Protein AF-A0A0D0CXL6-F1 (afdb_monomer_lite)

Structure (mmCIF, N/CA/C/O backbone):
data_AF-A0A0D0CXL6-F1
#
_entry.id   AF-A0A0D0CXL6-F1
#
loop_
_atom_site.group_PDB
_atom_site.id
_atom_site.type_symbol
_atom_site.label_atom_id
_atom_site.label_alt_id
_atom_site.label_comp_id
_atom_site.label_asym_id
_atom_site.label_entity_id
_atom_site.label_seq_id
_atom_site.pdbx_PDB_ins_code
_atom_site.Cartn_x
_atom_site.Cartn_y
_atom_site.Cartn_z
_atom_site.occu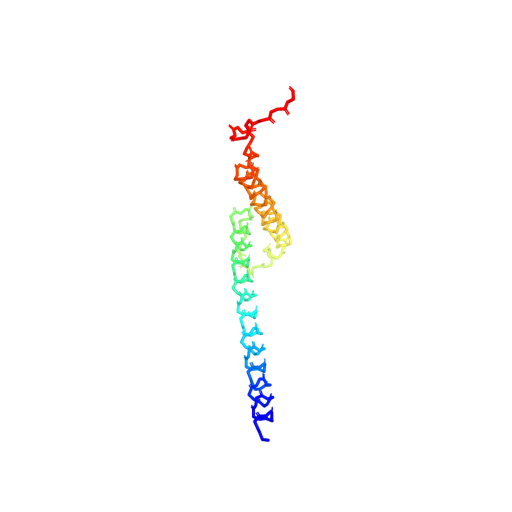pancy
_atom_site.B_iso_or_equiv
_atom_site.auth_seq_id
_atom_site.auth_comp_id
_atom_site.auth_asym_id
_atom_site.auth_atom_id
_atom_site.pdbx_PDB_model_num
ATOM 1 N N . LEU A 1 1 ? 8.767 -41.308 -33.806 1.00 68.75 1 LEU A N 1
ATOM 2 C CA . LEU A 1 1 ? 9.054 -41.422 -32.350 1.00 68.75 1 LEU A CA 1
ATOM 3 C C . LEU A 1 1 ? 9.728 -40.184 -31.736 1.00 68.75 1 LEU A C 1
ATOM 5 O O . LEU A 1 1 ? 9.264 -39.721 -30.702 1.00 68.75 1 LEU A O 1
ATOM 9 N N . LYS A 1 2 ? 10.802 -39.636 -32.334 1.00 79.75 2 LYS A N 1
ATOM 10 C CA . LYS A 1 2 ? 11.554 -38.488 -31.776 1.00 79.75 2 LYS A CA 1
ATOM 11 C C . LYS A 1 2 ? 10.697 -37.219 -31.643 1.00 79.75 2 LYS A C 1
ATOM 13 O O . LYS A 1 2 ? 10.636 -36.646 -30.566 1.00 79.75 2 LYS A O 1
ATOM 18 N N . ALA A 1 3 ? 9.939 -36.879 -32.688 1.00 72.69 3 ALA A N 1
ATOM 19 C CA . ALA A 1 3 ? 9.016 -35.740 -32.686 1.00 72.69 3 ALA A CA 1
ATOM 20 C C . ALA A 1 3 ? 7.908 -35.853 -31.620 1.00 72.69 3 ALA A C 1
ATOM 22 O O . ALA A 1 3 ? 7.593 -34.871 -30.960 1.00 72.69 3 ALA A O 1
ATOM 23 N N . PHE A 1 4 ? 7.374 -37.058 -31.392 1.00 78.06 4 PHE A N 1
ATOM 24 C CA . PHE A 1 4 ? 6.371 -37.298 -30.349 1.00 78.06 4 PHE A CA 1
ATOM 25 C C . PHE A 1 4 ? 6.953 -37.121 -28.941 1.00 78.06 4 PHE A C 1
ATOM 27 O O . PHE A 1 4 ? 6.342 -36.459 -28.110 1.00 78.06 4 PHE A O 1
ATOM 34 N N . LYS A 1 5 ? 8.165 -37.636 -28.683 1.00 82.62 5 LYS A N 1
ATOM 35 C CA . LYS A 1 5 ? 8.862 -37.423 -27.403 1.00 82.62 5 LYS A CA 1
ATOM 36 C C . LYS A 1 5 ? 9.149 -35.940 -27.151 1.00 82.62 5 LYS A C 1
ATOM 38 O O . LYS A 1 5 ? 8.947 -35.476 -26.037 1.00 82.62 5 LYS A O 1
ATOM 43 N N . THR A 1 6 ? 9.567 -35.197 -28.176 1.00 84.12 6 THR A N 1
ATOM 44 C CA . THR A 1 6 ? 9.793 -33.746 -28.080 1.00 84.12 6 THR A CA 1
ATOM 45 C C . THR A 1 6 ? 8.495 -32.983 -27.825 1.00 84.12 6 THR A C 1
ATOM 47 O O . THR A 1 6 ? 8.460 -32.124 -26.951 1.00 84.12 6 THR A O 1
ATOM 50 N N . TRP A 1 7 ? 7.415 -33.317 -28.535 1.00 81.44 7 TRP A N 1
ATOM 51 C CA . TRP A 1 7 ? 6.107 -32.698 -28.318 1.00 81.44 7 TRP A CA 1
ATOM 52 C C . TRP A 1 7 ? 5.572 -32.978 -26.907 1.00 81.44 7 TRP A C 1
ATOM 54 O O . TRP A 1 7 ? 5.174 -32.047 -26.212 1.00 81.44 7 TRP A O 1
ATOM 64 N N . PHE A 1 8 ? 5.639 -34.233 -26.455 1.00 75.25 8 PHE A N 1
ATOM 65 C CA . PHE A 1 8 ? 5.188 -34.640 -25.124 1.00 75.25 8 PHE A CA 1
ATOM 66 C C . PHE A 1 8 ? 6.014 -33.973 -24.016 1.00 75.25 8 PHE A C 1
ATOM 68 O O . PHE A 1 8 ? 5.452 -33.422 -23.076 1.00 75.25 8 PHE A O 1
ATOM 75 N N . TYR A 1 9 ? 7.343 -33.933 -24.161 1.00 77.00 9 TYR A N 1
ATOM 76 C CA . TYR A 1 9 ? 8.232 -33.242 -23.227 1.00 77.00 9 TYR A CA 1
ATOM 77 C C . TYR A 1 9 ? 7.92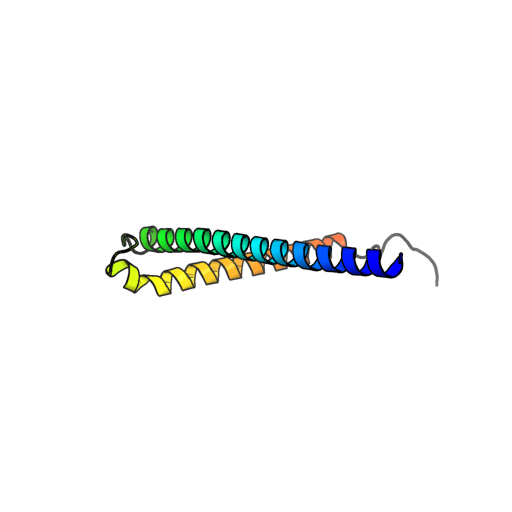5 -31.740 -23.143 1.00 77.00 9 TYR A C 1
ATOM 79 O O . TYR A 1 9 ? 7.786 -31.198 -22.048 1.00 77.00 9 TYR A O 1
ATOM 87 N N . ASN A 1 10 ? 7.744 -31.076 -24.288 1.00 74.88 10 ASN A N 1
ATOM 88 C CA . ASN A 1 10 ? 7.419 -29.651 -24.334 1.00 74.88 10 ASN A CA 1
ATOM 89 C C . ASN A 1 10 ? 6.035 -29.354 -23.742 1.00 74.88 10 ASN A C 1
ATOM 91 O O . ASN A 1 10 ? 5.874 -28.339 -23.066 1.00 74.88 10 ASN A O 1
ATOM 95 N N . GLN A 1 11 ? 5.052 -30.239 -23.936 1.00 69.38 11 GLN A N 1
ATOM 96 C CA . GLN A 1 11 ? 3.737 -30.083 -23.318 1.00 69.38 11 GLN A CA 1
ATOM 97 C C . GLN A 1 11 ? 3.756 -30.299 -21.803 1.00 69.38 11 GLN A C 1
ATOM 99 O O . GLN A 1 11 ? 3.197 -29.494 -21.058 1.00 69.38 11 GLN A O 1
ATOM 104 N N . CYS A 1 12 ? 4.465 -31.322 -21.320 1.00 66.62 12 CYS A N 1
ATOM 105 C CA . CYS A 1 12 ? 4.643 -31.536 -19.883 1.00 66.62 12 CYS A CA 1
ATOM 106 C C . CYS A 1 12 ? 5.365 -30.354 -19.21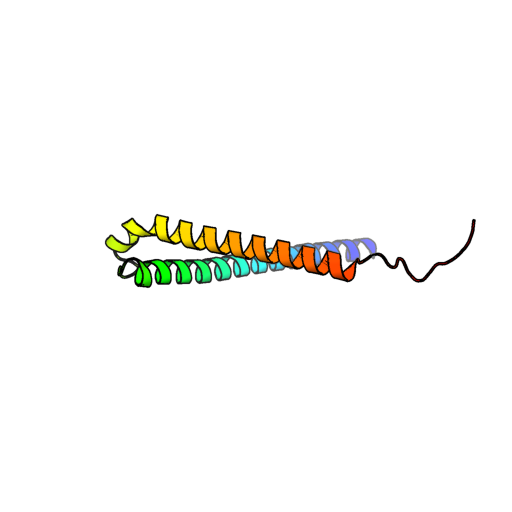1 1.00 66.62 12 CYS A C 1
ATOM 108 O O . CYS A 1 12 ? 4.971 -29.935 -18.123 1.00 66.62 12 CYS A O 1
ATOM 110 N N . GLN A 1 13 ? 6.371 -29.769 -19.872 1.00 64.06 13 GLN A N 1
ATOM 111 C CA . GLN A 1 13 ? 7.083 -28.584 -19.378 1.00 64.06 13 GLN A CA 1
ATOM 112 C C . GLN A 1 13 ? 6.223 -27.312 -19.424 1.00 64.06 13 GLN A C 1
ATOM 114 O O . GLN A 1 13 ? 6.278 -26.498 -18.503 1.00 64.06 13 GLN A O 1
ATOM 119 N N . SER A 1 14 ? 5.387 -27.141 -20.454 1.00 61.97 14 SER A N 1
ATOM 120 C CA . SER A 1 14 ? 4.444 -26.017 -20.542 1.00 61.97 14 SER A CA 1
ATOM 121 C C . SER A 1 14 ? 3.454 -26.018 -19.371 1.00 61.97 14 SER A C 1
ATOM 123 O O . SER A 1 14 ? 3.258 -24.982 -18.734 1.00 61.97 14 SER A O 1
ATOM 125 N N . GLY A 1 15 ? 2.912 -27.188 -19.011 1.00 63.53 15 GLY A N 1
ATOM 126 C CA . GLY A 1 15 ? 2.024 -27.340 -17.855 1.00 63.53 15 GLY A CA 1
ATOM 127 C C . GLY A 1 15 ? 2.702 -27.052 -16.508 1.00 63.53 15 GLY A C 1
ATOM 128 O O . GLY A 1 15 ? 2.127 -26.354 -15.669 1.00 63.53 15 GLY A O 1
ATOM 129 N N . ALA A 1 16 ? 3.936 -27.532 -16.311 1.00 61.84 16 ALA A N 1
ATOM 130 C CA . ALA A 1 16 ? 4.715 -27.283 -15.093 1.00 61.84 16 ALA A CA 1
ATOM 131 C C . ALA A 1 16 ? 5.109 -25.803 -14.939 1.00 61.84 16 ALA A C 1
ATOM 133 O O . ALA A 1 16 ? 4.985 -25.221 -13.863 1.00 61.84 16 ALA A O 1
ATOM 134 N N . ASN A 1 17 ? 5.506 -25.148 -16.031 1.00 62.16 17 ASN A N 1
ATOM 135 C CA . ASN A 1 17 ? 5.789 -23.715 -16.017 1.00 62.16 17 ASN A CA 1
ATOM 136 C C . ASN A 1 17 ? 4.524 -22.895 -15.757 1.00 62.16 17 ASN A C 1
ATOM 138 O O . ASN A 1 17 ? 4.571 -21.903 -15.033 1.00 62.16 17 ASN A O 1
ATOM 142 N N . HIS A 1 18 ? 3.378 -23.318 -16.292 1.00 64.69 18 HIS A N 1
ATOM 143 C CA . HIS A 1 18 ? 2.117 -22.626 -16.060 1.00 64.69 18 HIS A CA 1
ATOM 144 C C . HIS A 1 18 ? 1.681 -22.688 -14.588 1.00 64.69 18 HIS A C 1
ATOM 146 O O . HIS A 1 18 ? 1.257 -21.671 -14.031 1.00 64.69 18 HIS A O 1
ATOM 152 N N . SER A 1 19 ? 1.837 -23.839 -13.924 1.00 60.06 19 SER A N 1
ATOM 153 C CA . SER A 1 19 ? 1.562 -23.955 -12.488 1.00 60.06 19 SER A CA 1
ATOM 154 C C . SER A 1 19 ? 2.543 -23.124 -11.654 1.00 60.06 19 SER A C 1
ATOM 156 O O . SER A 1 19 ? 2.106 -22.419 -10.747 1.00 60.06 19 SER A O 1
ATOM 158 N N . HIS A 1 20 ? 3.834 -23.108 -12.001 1.00 58.53 20 HIS A N 1
ATOM 159 C CA . HIS A 1 20 ? 4.837 -22.276 -11.330 1.00 58.53 20 HIS A CA 1
ATOM 160 C C . HIS A 1 20 ? 4.564 -20.776 -11.487 1.00 58.53 20 HIS A C 1
ATOM 162 O O . HIS A 1 20 ? 4.612 -20.046 -10.499 1.00 58.53 20 HIS A O 1
ATOM 168 N N . ILE A 1 21 ? 4.206 -20.314 -12.689 1.00 65.62 21 ILE A N 1
ATOM 169 C CA . ILE A 1 21 ? 3.815 -18.918 -12.938 1.00 65.62 21 ILE A CA 1
ATOM 170 C C . ILE A 1 21 ? 2.565 -18.576 -12.123 1.00 65.62 21 ILE A C 1
ATOM 172 O O . ILE A 1 21 ? 2.539 -17.555 -11.443 1.00 65.62 21 ILE A O 1
ATOM 176 N N . LYS A 1 22 ? 1.550 -19.449 -12.112 1.00 66.50 22 LYS A N 1
ATOM 177 C CA . LYS A 1 22 ? 0.318 -19.236 -11.339 1.00 66.50 22 LYS A CA 1
ATOM 178 C C . LYS A 1 22 ? 0.587 -19.149 -9.834 1.00 66.50 22 LYS A C 1
ATOM 180 O O . LYS A 1 22 ? 0.071 -18.247 -9.171 1.00 66.50 22 LYS A O 1
ATOM 185 N N . VAL A 1 23 ? 1.402 -20.057 -9.293 1.00 61.12 23 VAL A N 1
ATOM 186 C CA . VAL A 1 23 ? 1.793 -20.059 -7.874 1.00 61.12 23 VAL A CA 1
ATOM 187 C C . VAL A 1 23 ? 2.612 -18.812 -7.548 1.00 61.12 23 VAL A C 1
ATOM 189 O O . VAL A 1 23 ? 2.285 -18.127 -6.578 1.00 61.12 23 VAL A O 1
ATOM 192 N N . GLY A 1 24 ? 3.591 -18.465 -8.387 1.00 62.19 24 GLY A N 1
ATOM 193 C CA . GLY A 1 24 ? 4.400 -17.253 -8.262 1.00 62.19 24 GLY A CA 1
ATOM 194 C C . GLY A 1 24 ? 3.547 -15.986 -8.241 1.00 62.19 24 GLY A C 1
ATOM 195 O O . GLY A 1 24 ? 3.613 -15.222 -7.283 1.00 62.19 24 GLY A O 1
ATOM 196 N N . CYS A 1 25 ? 2.655 -15.812 -9.221 1.00 63.34 25 CYS A N 1
ATOM 197 C CA . CYS A 1 25 ? 1.713 -14.694 -9.264 1.00 63.34 25 CYS A CA 1
ATOM 1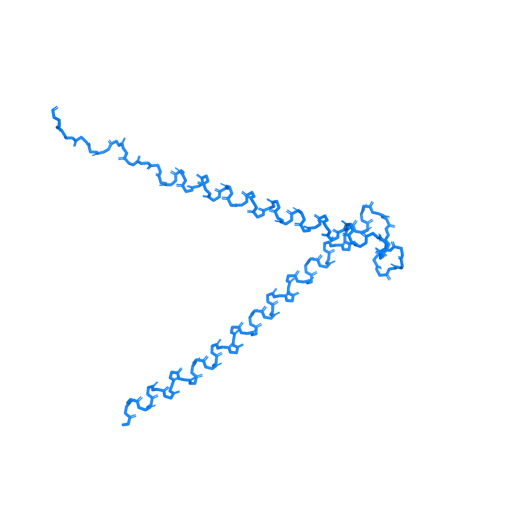98 C C . CYS A 1 25 ? 0.825 -14.634 -8.011 1.00 63.34 25 CYS A C 1
ATOM 200 O O . CYS A 1 25 ? 0.620 -13.554 -7.456 1.00 63.34 25 CYS A O 1
ATOM 202 N N . SER A 1 26 ? 0.328 -15.778 -7.523 1.00 70.50 26 SER A N 1
ATOM 203 C CA . SER A 1 26 ? -0.489 -15.821 -6.302 1.00 70.50 26 SER A CA 1
ATOM 204 C C . SER A 1 26 ? 0.295 -15.409 -5.051 1.00 70.50 26 SER A C 1
ATOM 206 O O . SER A 1 26 ? -0.239 -14.734 -4.167 1.00 70.50 26 SER A O 1
ATOM 208 N N . TRP A 1 27 ? 1.575 -15.780 -4.987 1.00 72.81 27 TRP A N 1
ATOM 209 C CA . TRP A 1 27 ? 2.456 -15.450 -3.877 1.00 72.81 27 TRP A CA 1
ATOM 210 C C . TRP A 1 27 ? 2.778 -13.960 -3.885 1.00 72.81 27 TRP A C 1
ATOM 212 O O . TRP A 1 27 ? 2.620 -13.289 -2.864 1.00 72.81 27 TRP A O 1
ATOM 222 N N . THR A 1 28 ? 3.154 -13.418 -5.043 1.00 77.12 28 THR A N 1
ATOM 223 C CA . THR A 1 28 ? 3.413 -11.987 -5.211 1.00 77.12 28 THR A CA 1
ATOM 224 C C . THR A 1 28 ? 2.185 -11.163 -4.832 1.00 77.12 28 THR A C 1
ATOM 226 O O . THR A 1 28 ? 2.306 -10.226 -4.044 1.00 77.12 28 THR A O 1
ATOM 229 N N . ALA A 1 29 ? 0.992 -11.554 -5.292 1.00 76.44 29 ALA A N 1
ATOM 230 C CA . ALA A 1 29 ? -0.253 -10.890 -4.914 1.00 76.44 29 ALA A CA 1
ATOM 231 C C . ALA A 1 29 ? -0.486 -10.919 -3.393 1.00 76.44 29 ALA A C 1
ATOM 233 O O . ALA A 1 29 ? -0.778 -9.882 -2.799 1.00 76.44 29 ALA A O 1
ATOM 234 N N . ARG A 1 30 ? -0.285 -12.068 -2.731 1.00 82.25 30 ARG A N 1
ATOM 235 C CA . ARG A 1 30 ? -0.410 -12.174 -1.265 1.00 82.25 30 ARG A CA 1
ATOM 236 C C . ARG A 1 30 ? 0.564 -11.272 -0.517 1.00 82.25 30 ARG A C 1
ATOM 238 O O . ARG A 1 30 ? 0.159 -10.621 0.441 1.00 82.25 30 ARG A O 1
ATOM 245 N N . VAL A 1 31 ? 1.826 -11.228 -0.936 1.00 83.94 31 VAL A N 1
ATOM 246 C CA . VAL A 1 31 ? 2.851 -10.390 -0.294 1.00 83.94 31 VAL A CA 1
ATOM 247 C C . VAL A 1 31 ? 2.496 -8.911 -0.434 1.00 83.94 31 VAL A C 1
ATOM 249 O O . VAL A 1 31 ? 2.541 -8.173 0.551 1.00 83.94 31 VAL A O 1
ATOM 252 N N . ILE A 1 32 ? 2.067 -8.486 -1.626 1.00 82.19 32 ILE A N 1
ATOM 253 C CA . ILE A 1 32 ? 1.609 -7.113 -1.870 1.00 82.19 32 ILE A CA 1
ATOM 254 C C . ILE A 1 32 ? 0.383 -6.793 -1.005 1.00 82.19 32 ILE A C 1
ATOM 256 O O . ILE A 1 32 ? 0.347 -5.742 -0.365 1.00 82.19 32 ILE A O 1
ATOM 260 N N . MET A 1 33 ? -0.593 -7.701 -0.918 1.00 85.12 33 MET A N 1
ATOM 261 C CA . MET A 1 33 ? -1.782 -7.515 -0.079 1.00 85.12 33 MET A CA 1
ATOM 262 C C . MET A 1 33 ? -1.434 -7.397 1.408 1.00 85.12 33 MET A C 1
ATOM 264 O O . MET A 1 33 ? -1.960 -6.523 2.089 1.00 85.12 33 MET A O 1
ATOM 268 N N . GLN A 1 34 ? -0.536 -8.237 1.928 1.00 86.56 34 GLN A N 1
ATOM 269 C CA . GLN A 1 34 ? -0.121 -8.164 3.333 1.00 86.56 34 GLN A CA 1
ATOM 270 C C . GLN A 1 34 ? 0.606 -6.855 3.642 1.00 86.56 34 GLN A C 1
ATOM 272 O O . GLN A 1 34 ? 0.322 -6.217 4.657 1.00 86.56 34 GLN A O 1
ATOM 277 N N . LYS A 1 35 ? 1.514 -6.434 2.756 1.00 88.88 35 LYS A N 1
ATOM 278 C CA . LYS A 1 35 ? 2.259 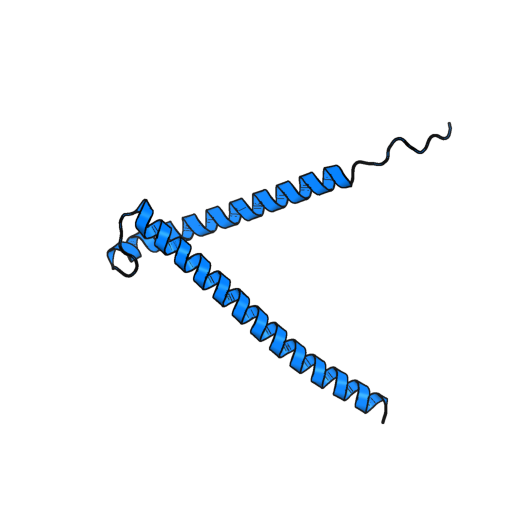-5.185 2.920 1.00 88.88 35 LYS A CA 1
ATOM 279 C C . LYS A 1 35 ? 1.331 -3.970 2.891 1.00 88.88 35 LYS A C 1
ATOM 281 O O . LYS A 1 35 ? 1.359 -3.160 3.812 1.00 88.88 35 LYS A O 1
ATOM 286 N N . THR A 1 36 ? 0.463 -3.882 1.884 1.00 88.94 36 THR A N 1
ATOM 287 C CA . THR A 1 36 ? -0.496 -2.773 1.758 1.00 88.94 36 THR A CA 1
ATOM 288 C C . THR A 1 36 ? -1.489 -2.747 2.918 1.00 88.94 36 THR A C 1
ATOM 290 O O . THR A 1 36 ? -1.762 -1.682 3.464 1.00 88.94 36 THR A O 1
ATOM 293 N N . TYR A 1 37 ? -1.969 -3.907 3.376 1.00 90.12 37 TYR A N 1
ATOM 294 C CA . TYR A 1 37 ? -2.825 -3.999 4.560 1.00 90.12 37 TYR A CA 1
ATOM 295 C C . TYR A 1 37 ? -2.133 -3.477 5.829 1.00 90.12 37 TYR A C 1
ATOM 297 O O . TYR A 1 37 ? -2.751 -2.760 6.619 1.00 90.12 37 TYR A O 1
ATOM 305 N N . LYS A 1 38 ? -0.845 -3.794 6.014 1.00 93.31 38 LYS A N 1
ATOM 306 C CA . LYS A 1 38 ? -0.046 -3.281 7.132 1.00 93.31 38 LYS A CA 1
ATOM 307 C C . LYS A 1 38 ? 0.080 -1.755 7.079 1.00 93.31 38 LYS A C 1
ATOM 309 O O . LYS A 1 38 ? -0.239 -1.100 8.066 1.00 93.31 38 LYS A O 1
ATOM 314 N N . GLU A 1 39 ? 0.441 -1.197 5.926 1.00 93.44 39 GLU A N 1
ATOM 315 C CA . GLU A 1 39 ? 0.568 0.257 5.736 1.00 93.44 39 GLU A CA 1
ATOM 316 C C . GLU A 1 39 ? -0.762 0.993 5.971 1.00 93.44 39 GLU A C 1
ATOM 318 O O . GLU A 1 39 ? -0.798 2.052 6.596 1.00 93.44 39 GLU A O 1
ATOM 323 N N . ILE A 1 40 ? -1.888 0.422 5.530 1.00 93.25 40 ILE A N 1
ATOM 324 C CA . ILE A 1 40 ? -3.219 0.989 5.795 1.00 93.25 40 ILE A CA 1
ATOM 325 C C . ILE A 1 40 ? -3.494 1.040 7.302 1.00 93.25 40 ILE A C 1
ATOM 327 O O . ILE A 1 40 ? -3.975 2.056 7.805 1.00 93.25 40 ILE A O 1
ATOM 331 N N . ASN A 1 41 ? -3.186 -0.031 8.034 1.00 93.50 41 ASN A N 1
ATOM 332 C CA . ASN A 1 41 ? -3.389 -0.076 9.481 1.00 93.50 41 ASN A CA 1
ATOM 333 C C . ASN A 1 41 ? -2.493 0.915 10.232 1.00 93.50 41 ASN A C 1
ATOM 335 O O . ASN A 1 41 ? -2.960 1.539 11.185 1.00 93.50 41 ASN A O 1
ATOM 339 N N . GLU A 1 42 ? -1.2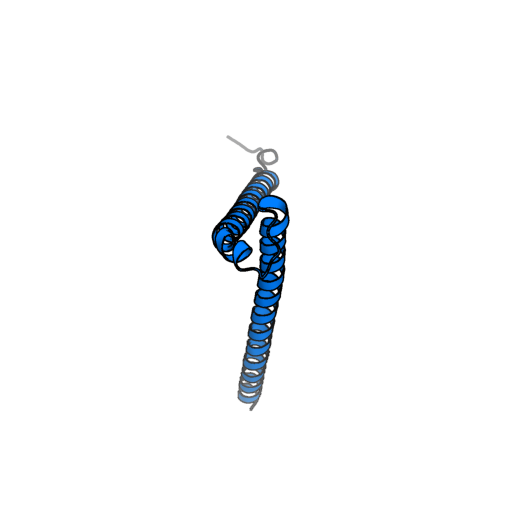49 1.095 9.788 1.00 94.56 42 GLU A N 1
ATOM 340 C CA . GLU A 1 42 ? -0.343 2.123 10.310 1.00 94.56 42 GLU A CA 1
ATOM 341 C C . GLU A 1 42 ? -0.930 3.522 10.092 1.00 94.56 42 GLU A C 1
ATOM 343 O O . GLU A 1 42 ? -1.073 4.280 11.048 1.00 94.56 42 GLU A O 1
ATOM 348 N N . VAL A 1 43 ? -1.416 3.834 8.885 1.00 94.25 43 VAL A N 1
ATOM 349 C CA . VAL A 1 43 ? -2.082 5.119 8.600 1.00 94.25 43 VAL A CA 1
ATOM 350 C C . VAL A 1 43 ? -3.325 5.327 9.474 1.00 94.25 43 VAL A C 1
ATOM 352 O O . VAL A 1 43 ? -3.573 6.438 9.950 1.00 94.25 43 VAL A O 1
ATOM 355 N N . ILE A 1 44 ? -4.126 4.284 9.698 1.00 94.00 44 ILE A N 1
ATOM 356 C CA . ILE A 1 44 ? -5.316 4.347 10.561 1.00 94.00 44 ILE A CA 1
ATOM 357 C C . ILE A 1 44 ? -4.929 4.666 12.010 1.00 94.00 44 ILE A C 1
ATOM 359 O O . ILE A 1 44 ? -5.588 5.484 12.664 1.00 94.00 44 ILE A O 1
ATOM 363 N N . TRP A 1 45 ? -3.860 4.044 12.498 1.00 93.88 45 TRP A N 1
ATOM 364 C CA . TRP A 1 45 ? -3.362 4.257 13.846 1.00 93.88 45 TRP A CA 1
ATOM 365 C C . TRP A 1 45 ? -2.726 5.639 14.006 1.00 93.88 45 TRP A C 1
ATOM 367 O O . TRP A 1 45 ? -3.226 6.452 14.780 1.00 93.88 45 TRP A O 1
ATOM 377 N N . GLU A 1 46 ? -1.681 5.936 13.238 1.00 94.56 46 GLU A N 1
ATOM 378 C CA . GLU A 1 46 ? -0.867 7.145 13.392 1.00 94.56 46 GLU A CA 1
ATOM 379 C C . GLU A 1 46 ? -1.658 8.421 13.125 1.00 94.56 46 GLU A C 1
ATOM 381 O O . GLU A 1 46 ? -1.473 9.437 13.791 1.00 94.56 46 GLU A O 1
ATOM 386 N N . ARG A 1 47 ? -2.560 8.384 12.140 1.00 92.69 47 ARG A N 1
ATOM 387 C CA . ARG A 1 47 ? -3.207 9.597 11.635 1.00 92.69 47 ARG A CA 1
ATOM 388 C C . ARG A 1 47 ? -4.583 9.853 12.216 1.00 92.69 47 ARG A C 1
ATOM 390 O O . ARG A 1 47 ? -5.013 11.001 12.284 1.00 92.69 47 ARG A O 1
ATOM 397 N N . TYR A 1 48 ? -5.293 8.792 12.580 1.00 91.50 48 TYR A N 1
ATOM 398 C CA . TYR A 1 48 ? -6.666 8.888 13.073 1.00 91.50 48 TYR A CA 1
ATOM 399 C C . TYR A 1 48 ? -6.805 8.417 14.525 1.00 91.50 48 TYR A C 1
ATOM 401 O O . TYR A 1 48 ? -7.904 8.509 15.088 1.00 91.50 48 TYR A O 1
ATOM 409 N N . GLY A 1 49 ? -5.724 7.909 15.134 1.00 92.06 49 GLY A N 1
ATOM 410 C CA . GLY A 1 49 ? -5.713 7.401 16.506 1.00 92.06 49 GLY A CA 1
ATOM 411 C C . GLY A 1 49 ? -6.708 6.262 16.713 1.00 92.06 49 GLY A C 1
ATOM 412 O O . GLY A 1 49 ? -7.244 6.091 17.810 1.00 92.06 49 GLY A O 1
ATOM 413 N N . LYS A 1 50 ? -7.075 5.541 15.644 1.00 91.31 50 LYS A N 1
ATOM 414 C CA . LYS A 1 50 ? -8.070 4.468 15.715 1.00 91.31 50 LYS A CA 1
ATOM 415 C C . LYS A 1 50 ? -7.351 3.138 15.754 1.00 91.31 50 LYS A C 1
ATOM 417 O O . LYS A 1 50 ? -6.490 2.861 14.928 1.00 91.31 50 LYS A O 1
ATOM 422 N N . ARG A 1 51 ? -7.752 2.277 16.686 1.00 91.38 51 ARG A N 1
ATOM 423 C CA . ARG A 1 51 ? -7.246 0.909 16.726 1.00 91.38 51 ARG A CA 1
ATOM 424 C C . ARG A 1 51 ? -7.759 0.143 15.496 1.00 91.38 51 ARG A C 1
ATOM 426 O O . ARG A 1 51 ? -8.983 0.118 15.295 1.00 91.38 51 ARG A O 1
ATOM 433 N N . PRO A 1 52 ? -6.876 -0.473 14.691 1.00 85.38 52 PRO A N 1
ATOM 434 C CA . PRO A 1 52 ? -7.277 -1.323 13.575 1.00 85.38 52 PRO A CA 1
ATOM 435 C C . PRO A 1 52 ? -8.262 -2.413 14.012 1.00 85.38 52 PRO A C 1
ATOM 437 O O . PRO A 1 52 ? -8.235 -2.862 15.158 1.00 85.38 52 PRO A O 1
ATOM 440 N N . GLY A 1 53 ? -9.167 -2.809 13.116 1.00 83.88 53 GLY A N 1
ATOM 441 C CA . GLY A 1 53 ? -10.185 -3.831 13.400 1.00 83.88 53 GLY A CA 1
ATOM 442 C C . GLY A 1 53 ? -11.387 -3.356 14.229 1.00 83.88 53 GLY A C 1
ATOM 443 O O . GLY A 1 53 ? -12.299 -4.135 14.484 1.00 83.88 53 GLY A O 1
ATOM 444 N N . THR A 1 54 ? -11.442 -2.083 14.631 1.00 90.19 54 THR A N 1
ATOM 445 C CA . THR A 1 54 ? -12.611 -1.520 15.329 1.00 90.19 54 THR A CA 1
ATOM 446 C C . THR A 1 54 ? -13.613 -0.882 14.363 1.00 90.19 54 THR A C 1
ATOM 448 O O . THR A 1 54 ? -13.244 -0.384 13.299 1.00 90.19 54 THR A O 1
ATOM 451 N N . LYS A 1 55 ? -14.892 -0.781 14.764 1.00 90.12 55 LYS A N 1
ATOM 452 C CA . LYS A 1 55 ? -15.920 -0.043 13.995 1.00 90.12 55 LYS A CA 1
ATOM 453 C C . LYS A 1 55 ? -15.504 1.401 13.680 1.00 90.12 55 LYS A C 1
ATOM 455 O O . LYS A 1 55 ? -15.825 1.925 12.621 1.00 90.12 55 LYS A O 1
ATOM 460 N N . LYS A 1 56 ? -14.741 2.038 14.574 1.00 87.56 56 LYS A N 1
ATOM 461 C CA . LYS A 1 56 ? -14.217 3.397 14.368 1.00 87.56 56 LYS A CA 1
ATOM 462 C C . LYS A 1 56 ? -13.126 3.450 13.289 1.00 87.56 56 LYS A C 1
ATOM 464 O O . LYS A 1 56 ? -13.030 4.458 12.600 1.00 87.56 56 LYS A O 1
ATOM 469 N N . ALA A 1 57 ? -12.329 2.391 13.131 1.00 89.69 57 ALA A N 1
ATOM 470 C CA . ALA A 1 57 ? -11.333 2.283 12.064 1.00 89.69 57 ALA A CA 1
ATOM 471 C C . ALA A 1 57 ? -11.979 2.097 10.682 1.00 89.69 57 ALA A C 1
ATOM 473 O O . ALA A 1 57 ? -11.493 2.664 9.708 1.00 89.69 57 ALA A O 1
ATOM 474 N N . LEU A 1 58 ? -13.107 1.382 10.599 1.00 89.50 58 LEU A N 1
ATOM 475 C CA . LEU A 1 58 ? -13.863 1.215 9.349 1.00 89.50 58 LEU A CA 1
ATOM 476 C C . LEU A 1 58 ? -14.283 2.558 8.732 1.00 89.50 58 LEU A C 1
ATOM 478 O O . LEU A 1 58 ? -14.155 2.737 7.525 1.00 89.50 58 LEU A O 1
ATOM 482 N N . LEU A 1 59 ? -14.685 3.531 9.559 1.00 90.25 59 LEU A N 1
ATOM 483 C CA . LEU A 1 59 ? -15.091 4.870 9.100 1.00 90.25 59 LEU A CA 1
ATOM 484 C C . LEU A 1 59 ? -13.964 5.654 8.410 1.00 90.25 59 LEU A C 1
ATOM 486 O O . LEU A 1 59 ? -14.229 6.543 7.603 1.00 90.25 59 LEU A O 1
ATOM 490 N N . VAL A 1 60 ? -12.706 5.354 8.736 1.00 93.50 60 VAL A N 1
ATOM 491 C CA . VAL A 1 60 ? -11.529 6.020 8.154 1.00 93.50 60 VAL A CA 1
ATOM 492 C C . VAL A 1 60 ? -10.774 5.126 7.171 1.00 93.50 60 VAL A C 1
ATOM 494 O O . VAL A 1 60 ? -9.834 5.592 6.531 1.00 93.50 60 VAL A O 1
ATOM 497 N N . TYR A 1 61 ? -11.203 3.872 6.998 1.00 90.94 61 TYR A N 1
ATOM 498 C CA . TYR A 1 61 ? -10.508 2.874 6.189 1.00 90.94 61 TYR A CA 1
ATOM 499 C C . TYR A 1 61 ? -10.391 3.302 4.726 1.00 90.94 61 TYR A C 1
ATOM 501 O O . TYR A 1 61 ? -9.294 3.312 4.181 1.00 90.94 61 TYR A O 1
ATOM 509 N N . GLN A 1 62 ? -11.488 3.756 4.110 1.00 90.19 62 GLN A N 1
ATOM 510 C CA . GLN A 1 62 ? -11.464 4.239 2.723 1.00 90.19 62 GLN A CA 1
ATOM 511 C C . GLN A 1 62 ? -10.489 5.411 2.531 1.00 90.19 62 GLN A C 1
ATOM 513 O O . GLN A 1 62 ? -9.748 5.444 1.551 1.00 90.19 62 GLN A O 1
ATOM 518 N N . LYS A 1 63 ? -10.424 6.338 3.497 1.00 92.94 63 LYS A N 1
ATOM 519 C CA . LYS A 1 63 ? -9.484 7.472 3.462 1.00 92.94 63 LYS A CA 1
ATOM 520 C C . LYS A 1 63 ? -8.033 7.009 3.601 1.00 92.94 63 LYS A C 1
ATOM 522 O O . LYS A 1 63 ? -7.154 7.530 2.918 1.00 92.94 63 LYS A O 1
ATOM 527 N N . ALA A 1 64 ? -7.782 6.027 4.465 1.00 92.50 64 ALA A N 1
ATOM 528 C CA . ALA A 1 64 ? -6.461 5.433 4.633 1.00 92.50 64 ALA A CA 1
ATOM 529 C C . ALA A 1 64 ? -6.011 4.677 3.370 1.00 92.50 64 ALA A C 1
ATOM 531 O O . ALA A 1 64 ? -4.897 4.899 2.902 1.00 92.50 64 ALA A O 1
ATOM 532 N N . VAL A 1 65 ? -6.896 3.876 2.764 1.00 91.69 65 VAL A N 1
ATOM 533 C CA . VAL A 1 65 ? -6.654 3.184 1.486 1.00 91.69 65 VAL A CA 1
ATOM 534 C C . VAL A 1 65 ? -6.304 4.180 0.388 1.00 91.69 65 VAL A C 1
ATOM 536 O O . VAL A 1 65 ? -5.262 4.048 -0.248 1.00 91.69 65 VAL A O 1
ATOM 539 N N . GLN A 1 66 ? -7.131 5.211 0.196 1.00 91.56 66 GLN A N 1
ATOM 540 C CA . GLN A 1 66 ? -6.901 6.212 -0.845 1.00 91.56 66 GLN A CA 1
ATOM 541 C C . GLN A 1 66 ? -5.545 6.906 -0.676 1.00 91.56 66 GLN A C 1
ATOM 543 O O . GLN A 1 66 ? -4.841 7.163 -1.649 1.00 91.56 66 GLN A O 1
ATOM 548 N N . ARG A 1 67 ? -5.137 7.165 0.569 1.00 93.06 67 ARG A N 1
ATOM 549 C CA . ARG A 1 67 ? -3.829 7.746 0.862 1.00 93.06 67 ARG A CA 1
ATOM 550 C C . ARG A 1 67 ? -2.675 6.826 0.465 1.00 93.06 67 ARG A C 1
ATOM 552 O O . ARG A 1 67 ? -1.727 7.299 -0.157 1.00 93.06 67 ARG A O 1
ATOM 559 N N . VAL A 1 68 ? -2.741 5.551 0.846 1.00 91.25 68 VAL A N 1
ATOM 560 C CA . VAL A 1 68 ? -1.696 4.563 0.532 1.00 91.25 68 VAL A CA 1
ATOM 561 C C . VAL A 1 68 ? -1.579 4.387 -0.981 1.00 91.25 68 VAL A C 1
ATOM 563 O O . VAL A 1 68 ? -0.479 4.472 -1.517 1.00 91.25 68 VAL A O 1
ATOM 566 N N . VAL A 1 69 ? -2.705 4.261 -1.689 1.00 88.88 69 VAL A N 1
ATOM 567 C CA . VAL A 1 69 ? -2.723 4.148 -3.157 1.00 88.88 69 VAL A CA 1
ATOM 568 C C . VAL A 1 69 ? -2.128 5.390 -3.825 1.00 88.88 69 VAL A C 1
ATOM 570 O O . VAL A 1 69 ? -1.281 5.259 -4.704 1.00 88.88 69 VAL A O 1
ATOM 573 N N . ASN A 1 70 ? -2.496 6.595 -3.379 1.00 90.75 70 ASN A N 1
ATOM 574 C CA . ASN A 1 70 ? -1.938 7.832 -3.933 1.00 90.75 70 ASN A CA 1
ATOM 575 C C . ASN A 1 70 ? -0.422 7.938 -3.706 1.00 90.75 70 ASN A C 1
ATOM 577 O O . ASN A 1 70 ? 0.295 8.399 -4.590 1.00 90.75 70 ASN A O 1
ATOM 581 N N . LYS A 1 71 ? 0.070 7.503 -2.538 1.00 90.12 71 LYS A N 1
ATOM 582 C CA . LYS A 1 71 ? 1.506 7.456 -2.238 1.00 90.12 71 LYS A CA 1
ATOM 583 C C . LYS A 1 71 ? 2.234 6.493 -3.181 1.00 90.12 71 LYS A C 1
ATOM 585 O O . LYS A 1 71 ? 3.212 6.899 -3.794 1.00 90.12 71 LYS A O 1
ATOM 590 N N . LEU A 1 72 ? 1.731 5.267 -3.341 1.00 85.56 72 LEU A N 1
ATOM 591 C CA . LEU A 1 72 ? 2.320 4.268 -4.244 1.00 85.56 72 LEU A CA 1
ATOM 592 C C . LEU A 1 72 ? 2.361 4.768 -5.692 1.00 85.56 72 LEU A C 1
ATOM 594 O O . LEU A 1 72 ? 3.390 4.677 -6.353 1.00 85.56 72 LEU A O 1
ATOM 598 N N . MET A 1 73 ? 1.269 5.370 -6.163 1.00 87.00 73 MET A N 1
ATOM 599 C CA . MET A 1 73 ? 1.200 5.934 -7.511 1.00 87.00 73 MET A CA 1
ATOM 600 C C . MET A 1 73 ? 2.217 7.068 -7.713 1.00 87.00 73 MET A C 1
ATOM 602 O O . MET A 1 73 ? 2.792 7.210 -8.793 1.00 87.00 73 MET A O 1
ATOM 606 N N . GLN A 1 74 ? 2.451 7.885 -6.683 1.00 88.56 74 GLN A N 1
ATOM 607 C CA . GLN A 1 74 ? 3.454 8.944 -6.725 1.00 88.56 74 GLN A CA 1
ATOM 608 C C . GLN A 1 74 ? 4.880 8.372 -6.754 1.00 88.56 74 GLN A C 1
ATOM 610 O O . GLN A 1 74 ? 5.680 8.794 -7.585 1.00 88.56 74 GLN A O 1
ATOM 615 N N . GLU A 1 75 ? 5.174 7.366 -5.927 1.00 88.25 75 GLU A N 1
ATOM 616 C CA . GLU A 1 75 ? 6.466 6.665 -5.927 1.00 88.25 75 GLU A CA 1
ATOM 617 C C . GLU A 1 75 ? 6.770 6.019 -7.288 1.00 88.25 75 GLU A C 1
ATOM 619 O O . GLU A 1 75 ? 7.888 6.136 -7.797 1.00 88.25 75 GLU A O 1
ATOM 624 N N . GLU A 1 76 ? 5.778 5.388 -7.924 1.00 84.62 76 GLU A N 1
ATOM 625 C CA . GLU A 1 76 ? 5.923 4.830 -9.273 1.00 84.62 76 GLU A CA 1
ATOM 626 C C . GLU A 1 76 ? 6.200 5.914 -10.319 1.00 84.62 76 GLU A C 1
ATOM 628 O O . GLU A 1 76 ? 7.095 5.754 -11.156 1.00 84.62 76 GLU A O 1
ATOM 633 N N . ARG A 1 77 ? 5.483 7.043 -10.254 1.00 86.69 77 ARG A N 1
ATOM 634 C CA . ARG A 1 77 ? 5.719 8.195 -11.140 1.00 86.69 77 ARG A CA 1
ATOM 635 C C . ARG A 1 77 ? 7.126 8.758 -10.974 1.00 86.69 77 ARG A C 1
ATOM 637 O O . ARG A 1 77 ? 7.782 9.051 -11.972 1.00 86.69 77 ARG A O 1
ATOM 644 N N . ASP A 1 78 ? 7.602 8.899 -9.745 1.00 91.75 78 ASP A N 1
ATOM 645 C CA . ASP A 1 78 ? 8.928 9.452 -9.472 1.00 91.75 78 ASP A CA 1
ATOM 646 C C . ASP A 1 78 ? 10.039 8.477 -9.891 1.00 91.75 78 ASP A C 1
ATOM 648 O O . ASP A 1 78 ? 11.043 8.889 -10.475 1.00 91.75 78 ASP A O 1
ATOM 652 N N . LYS A 1 79 ? 9.823 7.166 -9.735 1.00 88.44 79 LYS A N 1
ATOM 653 C CA . LYS A 1 79 ? 10.722 6.138 -10.276 1.00 88.44 79 LYS A CA 1
ATOM 654 C C . LYS A 1 79 ? 10.778 6.164 -11.806 1.00 88.44 79 LYS A C 1
ATOM 656 O O . LYS A 1 79 ? 11.866 6.053 -12.376 1.00 88.44 79 LYS A O 1
ATOM 661 N N . ALA A 1 80 ? 9.637 6.336 -12.475 1.00 80.19 80 ALA A N 1
ATOM 662 C CA . ALA A 1 80 ? 9.587 6.463 -13.930 1.00 80.19 80 ALA A CA 1
ATOM 663 C C . ALA A 1 80 ? 10.358 7.705 -14.403 1.00 80.19 80 ALA A C 1
ATOM 665 O O . ALA A 1 80 ? 11.201 7.597 -15.291 1.00 80.19 80 ALA A O 1
ATOM 666 N N . LYS A 1 81 ? 10.163 8.857 -13.745 1.00 85.94 81 LYS A N 1
ATOM 667 C CA . LYS A 1 81 ? 10.936 10.080 -14.020 1.00 85.94 81 LYS A CA 1
ATOM 668 C C . LYS A 1 81 ? 12.439 9.868 -13.840 1.00 85.94 81 LYS A C 1
ATOM 670 O O . LYS A 1 81 ? 13.200 10.208 -14.737 1.00 85.94 81 LYS A O 1
ATOM 675 N N . ASN A 1 82 ? 12.868 9.259 -12.733 1.00 87.19 82 ASN A N 1
ATOM 676 C CA . ASN A 1 82 ? 14.285 8.962 -12.492 1.00 87.19 82 ASN A CA 1
ATOM 677 C C . ASN A 1 82 ? 14.872 8.026 -13.555 1.00 87.19 82 ASN A C 1
ATOM 679 O O . ASN A 1 82 ? 16.019 8.191 -13.964 1.00 87.19 82 ASN A O 1
ATOM 683 N N . THR A 1 83 ? 14.081 7.064 -14.033 1.00 85.81 83 THR A N 1
ATOM 684 C CA . THR A 1 83 ? 14.495 6.162 -15.114 1.00 85.81 83 THR A CA 1
ATOM 685 C C . THR A 1 83 ? 14.702 6.932 -16.417 1.00 85.81 83 THR A C 1
ATOM 687 O O . THR A 1 83 ? 15.741 6.771 -17.048 1.00 85.81 83 THR A O 1
ATOM 690 N N . VAL A 1 84 ? 13.774 7.826 -16.776 1.00 82.62 84 VAL A N 1
ATOM 691 C CA . VAL A 1 84 ? 13.901 8.699 -17.955 1.00 82.62 84 VAL A CA 1
ATOM 692 C C . VAL A 1 84 ? 15.119 9.617 -17.844 1.00 82.62 84 VAL A C 1
ATOM 694 O O . VAL A 1 84 ? 15.874 9.741 -18.801 1.00 82.62 84 VAL A O 1
ATOM 697 N N . VAL A 1 85 ? 15.360 10.221 -16.675 1.00 85.31 85 VAL A N 1
ATOM 698 C CA . VAL A 1 85 ? 16.558 11.047 -16.434 1.00 85.31 85 VAL A CA 1
ATOM 699 C C . VAL A 1 85 ? 17.831 10.231 -16.646 1.00 85.31 85 VAL A C 1
ATOM 701 O O . VAL A 1 85 ? 18.734 10.690 -17.341 1.00 85.31 85 VAL A O 1
ATOM 704 N N . LYS A 1 86 ? 17.894 9.008 -16.107 1.00 83.88 86 LYS A N 1
ATOM 705 C CA . LYS A 1 86 ? 19.041 8.116 -16.303 1.00 83.88 86 LYS A CA 1
ATOM 706 C C . LYS A 1 86 ? 19.237 7.754 -17.776 1.00 83.88 86 LYS A C 1
ATOM 708 O O . LYS A 1 86 ? 20.357 7.813 -18.259 1.00 83.88 86 LYS A O 1
ATOM 713 N N . TRP A 1 87 ? 18.162 7.442 -18.495 1.00 80.62 87 TRP A N 1
ATOM 714 C CA . TRP A 1 87 ? 18.230 7.144 -19.926 1.00 80.62 87 TRP A CA 1
ATOM 715 C C . TRP A 1 87 ? 18.708 8.350 -20.731 1.00 80.62 87 TRP A C 1
ATOM 717 O O . TRP A 1 87 ? 19.537 8.191 -21.611 1.00 80.62 87 TRP A O 1
ATOM 727 N N . ASN A 1 88 ? 18.262 9.561 -20.404 1.00 78.12 88 ASN A N 1
ATOM 728 C CA . ASN A 1 88 ? 18.738 10.772 -21.074 1.00 78.12 88 ASN A CA 1
ATOM 729 C C . ASN A 1 88 ? 20.223 11.063 -20.793 1.00 78.12 88 ASN A C 1
ATOM 731 O O . ASN A 1 88 ? 20.899 11.638 -21.642 1.00 78.12 88 ASN A O 1
ATOM 735 N N . LEU A 1 89 ? 20.733 10.676 -19.618 1.00 79.94 89 LEU A N 1
ATOM 736 C CA . LEU A 1 89 ? 22.156 10.770 -19.282 1.00 79.94 89 LEU A CA 1
ATOM 737 C C . LEU A 1 89 ? 22.987 9.700 -20.007 1.00 79.94 89 LEU A C 1
ATOM 739 O O . LEU A 1 89 ? 24.024 10.031 -20.576 1.00 79.94 89 LEU A O 1
ATOM 743 N N . ASP A 1 90 ? 22.518 8.449 -20.020 1.00 76.81 90 ASP A N 1
ATOM 744 C CA . ASP A 1 90 ? 23.205 7.312 -20.652 1.00 76.81 90 ASP A CA 1
ATOM 745 C C . ASP A 1 90 ? 23.130 7.370 -22.193 1.00 76.81 90 ASP A C 1
ATOM 747 O O . ASP A 1 90 ? 24.062 6.960 -22.879 1.00 76.81 90 ASP A O 1
ATOM 751 N N . CYS A 1 91 ? 22.045 7.915 -22.753 1.00 64.88 91 CYS A N 1
ATOM 752 C CA . CYS A 1 91 ? 21.840 8.117 -24.191 1.00 64.88 91 CYS A CA 1
ATOM 753 C C . CYS A 1 91 ? 22.246 9.521 -24.661 1.00 64.88 91 CYS A C 1
ATOM 755 O O . CYS A 1 91 ? 21.786 9.959 -25.720 1.00 64.88 91 CYS A O 1
ATOM 757 N N . ARG A 1 92 ? 23.089 10.244 -23.903 1.00 56.41 92 ARG A N 1
ATOM 758 C CA . ARG A 1 92 ? 23.661 11.509 -24.378 1.00 56.41 92 ARG A CA 1
ATOM 759 C C . ARG A 1 92 ? 24.310 11.237 -25.742 1.00 56.41 92 ARG A C 1
ATOM 761 O O . ARG A 1 92 ? 25.144 10.334 -25.826 1.00 56.41 92 ARG A O 1
ATOM 768 N N . PRO A 1 93 ? 23.911 11.943 -26.813 1.00 55.56 93 PRO A N 1
ATOM 769 C CA . PRO A 1 93 ? 24.440 11.655 -28.131 1.00 55.56 93 PRO A CA 1
ATOM 770 C C . PRO A 1 93 ? 25.964 11.787 -28.096 1.00 55.56 93 PRO A C 1
ATOM 772 O O . PRO A 1 93 ? 26.487 12.758 -27.545 1.00 55.56 93 PRO A O 1
ATOM 775 N N . LEU A 1 94 ? 26.661 10.797 -28.662 1.00 49.59 94 LEU A N 1
ATOM 776 C CA . LEU A 1 94 ? 28.116 10.767 -28.834 1.00 49.59 94 LEU A CA 1
ATOM 777 C C . LEU A 1 94 ? 28.541 11.792 -29.904 1.00 49.59 94 LEU A C 1
ATOM 779 O O . LEU A 1 94 ? 29.251 11.477 -30.854 1.00 49.59 94 LEU A O 1
ATOM 783 N N . ASN A 1 95 ? 28.061 13.026 -29.793 1.00 49.28 95 ASN A N 1
ATOM 784 C CA . ASN A 1 95 ? 28.360 14.102 -30.719 1.00 49.28 95 ASN A CA 1
ATOM 785 C C . ASN A 1 95 ? 29.651 14.775 -30.268 1.00 49.28 95 ASN A C 1
ATOM 787 O O . ASN A 1 95 ? 29.614 15.918 -29.840 1.00 49.28 95 ASN A O 1
ATOM 791 N N . GLU A 1 96 ? 30.767 14.048 -30.314 1.00 50.62 96 GLU A N 1
ATOM 792 C CA . GLU A 1 96 ? 32.101 14.666 -30.267 1.00 50.62 96 GLU A CA 1
ATOM 793 C C . GLU A 1 96 ? 33.242 13.786 -30.819 1.00 50.62 96 GLU A C 1
ATOM 795 O O . GLU A 1 96 ? 34.397 14.186 -30.728 1.00 50.62 96 GLU A O 1
ATOM 800 N N . VAL A 1 97 ? 32.976 12.620 -31.441 1.00 50.62 97 VAL A N 1
ATOM 801 C CA . VAL A 1 97 ? 34.072 11.745 -31.943 1.00 50.62 97 VAL A CA 1
ATOM 802 C C . VAL A 1 97 ? 34.026 11.423 -33.444 1.00 50.62 97 VAL A C 1
ATOM 804 O O . VAL A 1 97 ? 34.930 10.772 -33.952 1.00 50.62 97 VAL A O 1
ATOM 807 N N . PHE A 1 98 ? 33.086 11.963 -34.222 1.00 42.88 98 PHE A N 1
ATOM 808 C CA . PHE A 1 98 ? 33.218 11.930 -35.685 1.00 42.88 98 PHE A CA 1
ATOM 809 C C . PHE A 1 98 ? 33.256 13.342 -36.253 1.00 42.88 98 PHE A C 1
ATOM 811 O O . PHE A 1 98 ? 32.238 13.923 -36.615 1.00 42.88 98 PHE A O 1
ATOM 818 N N . GLY A 1 99 ? 34.471 13.885 -36.352 1.00 50.16 99 GLY A N 1
ATOM 819 C CA . GLY A 1 99 ? 34.766 14.769 -37.471 1.00 50.16 99 GLY A CA 1
ATOM 820 C C . GLY A 1 99 ? 34.605 13.995 -38.783 1.00 50.16 99 GLY A C 1
ATOM 821 O O . GLY A 1 99 ? 34.854 12.791 -38.797 1.00 50.16 99 GLY A O 1
ATOM 822 N N . ILE A 1 100 ? 34.163 14.686 -39.842 1.00 44.19 100 ILE A N 1
ATOM 823 C CA . ILE A 1 100 ? 34.598 14.582 -41.251 1.00 44.19 100 ILE A CA 1
ATOM 824 C C . ILE A 1 100 ? 33.576 15.320 -42.155 1.00 44.19 100 ILE A C 1
ATOM 826 O O . ILE A 1 100 ? 32.410 14.948 -42.238 1.00 44.19 100 ILE A O 1
ATOM 830 N N . THR A 1 101 ? 34.098 16.366 -42.813 1.00 49.34 101 THR A N 1
ATOM 831 C CA . THR A 1 101 ? 33.748 16.986 -44.116 1.00 49.34 101 THR A CA 1
ATOM 832 C C . THR A 1 101 ? 32.353 17.568 -44.377 1.00 49.34 101 THR A C 1
ATOM 834 O O . THR A 1 101 ? 31.394 16.833 -44.599 1.00 49.34 101 THR A O 1
ATOM 837 N N . SER A 1 102 ? 32.312 18.885 -44.611 1.00 38.50 102 SER A N 1
ATOM 838 C CA . SER A 1 102 ? 32.173 19.424 -45.975 1.00 38.50 102 SER A CA 1
ATOM 839 C C . SER A 1 102 ? 32.833 20.794 -46.094 1.00 38.50 102 SER A C 1
ATOM 841 O O . SER A 1 102 ? 33.028 21.441 -45.043 1.00 38.50 102 SER A O 1
#

Foldseek 3Di:
DVVVVVVVVVVVVVVVVVVVVVVVVVVVVVVVVVVLVVQLQVCLCPPVVDHPPDPSSVVCSVVSSVVSVVVVVVVVVVVVVVVVVVCCVVVVPPPPPDDDDD

Secondary structure (DSSP, 8-state):
-HHHHHHHHHHHHHHHHHHHHHHHHHHHHHHHHHHHHHHHHHHHHHHH-PPTTSHHHHHHHHHHHHHHHHHHHHHHHHHHHHHHHHHHHHT---TTS-----

pLDDT: mean 78.71, std 14.46, range [38.5, 94.56]

Radius of gyration: 25.48 Å; chains: 1; bounding box: 51×61×63 Å

Organism: NCBI:txid930991

Sequence (102 aa):
LKAFKTWFYNQCQSGANHSHIKVGCSWTARVIMQKTYKEINEVIWERYGKRPGTKKALLVYQKAVQRVVNKLMQEERDKAKNTVVKWNLDCRPLNEVFGITS